Protein AF-A0A9W6A1B3-F1 (afdb_monomer)

Nearest PDB structures (foldseek):
  9ium-assembly1_A  TM=7.518E-01  e=2.712E-06  Candida albicans SC5314
  9iul-assembly1_A  TM=7.606E-01  e=5.532E-06  Candida albicans SC5314
  7p05-assembly1_A  TM=7.541E-01  e=2.302E-05  Saccharomyces cerevisiae S288C
  7p03-assembly1_A  TM=7.486E-01  e=4.124E-05  Saccharomyces cerevisiae S288C
  5el5-assembly1_6E  TM=2.542E-01  e=7.078E+00  Thermus thermophilus HB8

Structure (mmCIF, N/CA/C/O backbone):
data_AF-A0A9W6A1B3-F1
#
_entry.id   AF-A0A9W6A1B3-F1
#
loop_
_atom_site.group_PDB
_atom_site.id
_atom_site.type_symbol
_atom_site.label_atom_id
_atom_site.label_alt_id
_atom_site.label_comp_id
_atom_site.label_asym_id
_atom_site.label_entity_id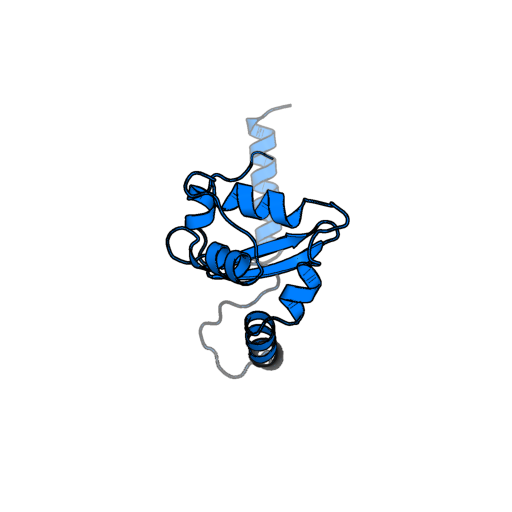
_atom_site.label_seq_id
_atom_site.pdbx_PDB_ins_code
_atom_site.Cartn_x
_atom_site.Cartn_y
_atom_site.Cartn_z
_atom_site.occupancy
_atom_site.B_iso_or_equiv
_atom_site.auth_seq_id
_atom_site.auth_comp_id
_atom_site.auth_asym_id
_atom_site.auth_atom_id
_atom_site.pdbx_PDB_model_num
ATOM 1 N N . MET A 1 1 ? -5.702 15.589 -8.070 1.00 47.34 1 MET A N 1
ATOM 2 C CA . MET A 1 1 ? -6.021 14.150 -8.147 1.00 47.34 1 MET A CA 1
ATOM 3 C C . MET A 1 1 ? -7.528 14.044 -8.264 1.00 47.34 1 MET A C 1
ATOM 5 O O . MET A 1 1 ? -8.205 14.595 -7.408 1.00 47.34 1 MET A O 1
ATOM 9 N N . HIS A 1 2 ? -8.046 13.471 -9.352 1.00 49.41 2 HIS A N 1
ATOM 10 C CA . HIS A 1 2 ? -9.473 13.148 -9.431 1.00 49.41 2 HIS A CA 1
ATOM 11 C C . HIS A 1 2 ? -9.766 12.005 -8.447 1.00 49.41 2 HIS A C 1
ATOM 13 O O . HIS A 1 2 ? -8.905 11.130 -8.315 1.00 49.41 2 HIS A O 1
ATOM 19 N N . PRO A 1 3 ? -10.924 11.993 -7.763 1.00 54.31 3 PRO A N 1
ATOM 20 C CA . PRO A 1 3 ? -11.331 10.835 -6.979 1.00 54.31 3 PRO A CA 1
ATOM 21 C C . PRO A 1 3 ? -11.322 9.603 -7.893 1.00 54.31 3 PRO A C 1
ATOM 23 O O . PRO A 1 3 ? -11.870 9.684 -8.999 1.00 54.31 3 PRO A O 1
ATOM 26 N N . PRO A 1 4 ? -10.686 8.486 -7.503 1.00 60.62 4 PRO A N 1
ATOM 27 C CA . PRO A 1 4 ? -10.873 7.246 -8.234 1.00 60.62 4 PRO A CA 1
ATOM 28 C C . PRO A 1 4 ? -12.368 6.908 -8.209 1.00 60.62 4 PRO A C 1
ATOM 30 O O . PRO A 1 4 ? -13.028 6.984 -7.171 1.00 60.62 4 PRO A O 1
ATOM 33 N N . SER A 1 5 ? -12.925 6.589 -9.374 1.00 65.56 5 SER A N 1
ATOM 34 C CA . SER A 1 5 ? -14.291 6.082 -9.455 1.00 65.56 5 SER A CA 1
ATOM 35 C C . SER A 1 5 ? -14.386 4.770 -8.671 1.00 65.56 5 SER A C 1
ATOM 37 O O . SER A 1 5 ? -13.412 4.024 -8.596 1.00 65.56 5 SER A O 1
ATOM 39 N N . GLY A 1 6 ? -15.553 4.451 -8.105 1.00 67.88 6 GLY A N 1
ATOM 40 C CA . GLY A 1 6 ? -15.751 3.183 -7.381 1.00 67.88 6 GLY A CA 1
ATOM 41 C C . GLY A 1 6 ? -15.420 1.949 -8.224 1.00 67.88 6 GLY A C 1
ATOM 42 O O . GLY A 1 6 ? -14.965 0.947 -7.699 1.00 67.88 6 GLY A O 1
ATOM 43 N N . VAL A 1 7 ? -15.535 2.069 -9.551 1.00 70.44 7 VAL A N 1
ATOM 44 C CA . VAL A 1 7 ? -15.111 1.047 -10.520 1.00 70.44 7 VAL A CA 1
ATOM 45 C C . VAL A 1 7 ? -13.607 0.774 -10.458 1.00 70.44 7 VAL A C 1
ATOM 47 O O . VAL A 1 7 ? -13.191 -0.364 -10.603 1.00 70.44 7 VAL A O 1
ATOM 50 N N . ILE A 1 8 ? -12.778 1.800 -10.244 1.00 75.75 8 ILE A N 1
ATOM 51 C CA . ILE A 1 8 ? -11.329 1.623 -10.094 1.00 75.75 8 ILE A CA 1
ATOM 52 C C . ILE A 1 8 ? -11.014 0.925 -8.771 1.00 75.75 8 ILE A C 1
ATOM 54 O O . ILE A 1 8 ? -10.103 0.108 -8.739 1.00 75.75 8 ILE A O 1
ATOM 58 N N . LEU A 1 9 ? -11.759 1.223 -7.699 1.00 74.00 9 LEU A N 1
ATOM 59 C CA . LEU A 1 9 ? -11.585 0.544 -6.414 1.00 74.00 9 LEU A CA 1
ATOM 60 C C . LEU A 1 9 ? -11.831 -0.964 -6.567 1.00 74.00 9 LEU A C 1
ATOM 62 O O . LEU A 1 9 ? -11.003 -1.751 -6.133 1.00 74.00 9 LEU A O 1
ATOM 66 N N . ASP A 1 10 ? -12.889 -1.335 -7.289 1.00 75.88 10 ASP A N 1
ATOM 67 C CA . ASP A 1 10 ? -13.277 -2.724 -7.580 1.00 75.88 10 ASP A CA 1
ATOM 68 C C . ASP A 1 10 ? -12.250 -3.514 -8.417 1.00 75.88 10 ASP A C 1
ATOM 70 O O . ASP A 1 10 ? -12.289 -4.737 -8.474 1.00 75.88 10 ASP A O 1
ATOM 74 N N . MET A 1 11 ? -11.309 -2.833 -9.077 1.00 81.12 11 MET A N 1
ATOM 75 C CA . MET A 1 11 ? -10.245 -3.496 -9.838 1.00 81.12 11 MET A CA 1
ATOM 76 C C . MET A 1 11 ? -9.059 -3.942 -8.975 1.00 81.12 11 MET A C 1
ATOM 78 O O . MET A 1 11 ? -8.169 -4.618 -9.492 1.00 81.12 11 MET A O 1
ATOM 82 N N . PHE A 1 12 ? -8.984 -3.525 -7.710 1.00 82.94 12 PHE A N 1
ATOM 83 C CA . PHE A 1 12 ? -7.879 -3.887 -6.826 1.00 82.94 12 PHE A CA 1
ATOM 84 C C . PHE A 1 12 ? -8.234 -5.099 -5.976 1.00 82.94 12 PHE A C 1
ATOM 86 O O . PHE A 1 12 ? -9.272 -5.106 -5.324 1.00 82.94 12 PHE A O 1
ATOM 93 N N . ASP A 1 13 ? -7.323 -6.069 -5.899 1.00 83.06 13 ASP A N 1
ATOM 94 C CA . ASP A 1 13 ? -7.471 -7.214 -4.995 1.00 83.06 13 ASP A CA 1
ATOM 95 C C . ASP A 1 13 ? -7.411 -6.765 -3.524 1.00 83.06 13 ASP A C 1
ATOM 97 O O . ASP A 1 13 ? -8.255 -7.136 -2.716 1.00 83.06 13 ASP A O 1
ATOM 101 N N . HIS A 1 14 ? -6.462 -5.878 -3.199 1.00 84.19 14 HIS A N 1
ATOM 102 C CA . HIS A 1 14 ? -6.273 -5.336 -1.854 1.00 84.19 14 HIS A CA 1
ATOM 103 C C . HIS A 1 14 ? -6.216 -3.810 -1.848 1.00 84.19 14 HIS A C 1
ATOM 105 O O . HIS A 1 14 ? -5.641 -3.183 -2.746 1.00 84.19 14 HIS A O 1
ATOM 111 N N . VAL A 1 15 ? -6.718 -3.209 -0.771 1.00 85.31 15 VAL A N 1
ATOM 112 C CA . VAL A 1 15 ? -6.776 -1.756 -0.588 1.00 85.31 15 VAL A CA 1
ATOM 113 C C . VAL A 1 15 ? -6.143 -1.355 0.745 1.00 85.31 15 VAL A C 1
ATOM 115 O O . VAL A 1 15 ? -6.479 -1.891 1.796 1.00 85.31 15 VAL A O 1
ATOM 118 N N . LEU A 1 16 ? -5.242 -0.363 0.703 1.00 86.88 16 LEU A N 1
ATOM 119 C CA . LEU A 1 16 ? -4.668 0.309 1.875 1.00 86.88 16 LEU A CA 1
ATOM 120 C C . LEU A 1 16 ? -5.241 1.723 1.994 1.00 86.88 16 LEU A C 1
ATOM 122 O O . LEU A 1 16 ? -4.989 2.572 1.137 1.00 86.88 16 LEU A O 1
ATOM 126 N N . LEU A 1 17 ? -5.947 1.998 3.086 1.00 84.50 17 LEU A N 1
ATOM 127 C CA . LEU A 1 17 ? -6.522 3.308 3.377 1.00 84.50 17 LEU A CA 1
ATOM 128 C C . LEU A 1 17 ? -5.735 4.001 4.484 1.00 84.50 17 LEU A C 1
ATOM 130 O O . LEU A 1 17 ? -5.518 3.444 5.563 1.00 84.50 17 LEU A O 1
ATOM 134 N N . LEU A 1 18 ? -5.330 5.241 4.213 1.00 84.50 18 LEU A N 1
ATOM 135 C CA . LEU A 1 18 ? -4.560 6.073 5.130 1.00 84.50 18 LEU A CA 1
ATOM 136 C C . LEU A 1 18 ? -5.350 7.332 5.493 1.00 84.50 18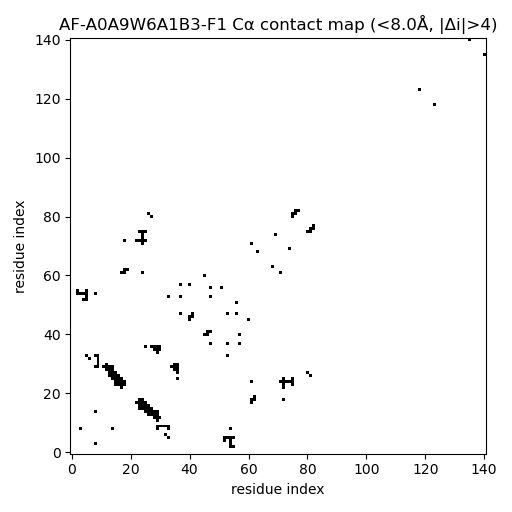 LEU A C 1
ATOM 138 O O . LEU A 1 18 ? -5.816 8.064 4.621 1.00 84.50 18 LEU A O 1
ATOM 142 N N . ALA A 1 19 ? -5.441 7.609 6.789 1.00 81.25 19 ALA A N 1
ATOM 143 C CA . ALA A 1 19 ?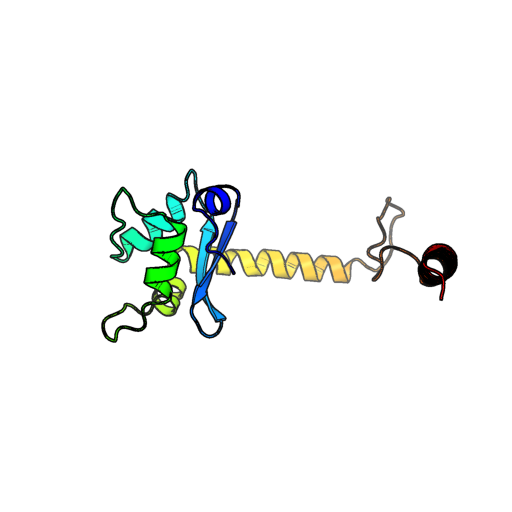 -5.886 8.889 7.312 1.00 81.25 19 ALA A CA 1
ATOM 144 C C . ALA A 1 19 ? -4.821 9.978 7.095 1.00 81.25 19 ALA A C 1
ATOM 146 O O . ALA A 1 19 ? -3.623 9.677 6.965 1.00 81.25 19 ALA A O 1
ATOM 147 N N . PRO A 1 20 ? -5.223 11.264 7.137 1.00 76.19 20 PRO A N 1
ATOM 148 C CA . PRO A 1 20 ? -4.285 12.376 7.214 1.00 76.19 20 PRO A CA 1
ATOM 149 C C . PRO A 1 20 ? -3.230 12.143 8.308 1.00 76.19 20 PRO A C 1
ATOM 151 O O . PRO A 1 20 ? -3.541 11.744 9.433 1.00 76.19 20 PRO A O 1
ATOM 154 N N . GLY A 1 21 ? -1.960 12.355 7.959 1.00 80.19 21 GLY A N 1
ATOM 155 C CA . GLY A 1 21 ? -0.823 12.024 8.826 1.00 80.19 21 GLY A CA 1
ATOM 156 C C . GLY A 1 21 ? -0.271 10.603 8.651 1.00 80.19 21 GLY A C 1
ATOM 157 O O . GLY A 1 21 ? 0.582 10.197 9.434 1.00 80.19 21 GLY A O 1
ATOM 158 N N . GLY A 1 22 ? -0.722 9.854 7.637 1.00 82.00 22 GLY A N 1
ATOM 159 C CA . GLY A 1 22 ? -0.131 8.566 7.245 1.00 82.00 22 GLY A CA 1
ATOM 160 C C . GLY A 1 22 ? -0.501 7.395 8.157 1.00 82.00 22 GLY A C 1
ATOM 161 O O . GLY A 1 22 ? 0.191 6.381 8.166 1.00 82.00 22 GLY A O 1
ATOM 162 N N . ARG A 1 23 ? -1.572 7.532 8.944 1.00 84.44 23 ARG A N 1
ATOM 163 C CA . ARG A 1 23 ? -2.048 6.482 9.853 1.00 84.44 23 ARG A CA 1
ATOM 164 C C . ARG A 1 23 ? -2.985 5.537 9.109 1.00 84.44 23 ARG A C 1
ATOM 166 O O . ARG A 1 23 ? -3.918 6.004 8.466 1.00 84.44 23 ARG A O 1
ATOM 173 N N . THR A 1 24 ? -2.756 4.232 9.207 1.00 86.62 24 THR A N 1
ATOM 174 C CA . THR A 1 24 ? -3.624 3.234 8.570 1.00 86.62 24 THR A CA 1
ATOM 175 C C . THR A 1 24 ? -5.000 3.211 9.212 1.00 86.62 24 THR A C 1
ATOM 177 O O . THR A 1 24 ? -5.109 3.196 10.435 1.00 86.62 24 THR A O 1
ATOM 180 N N . VAL A 1 25 ? -6.028 3.195 8.369 1.00 85.50 25 VAL A N 1
ATOM 181 C CA . VAL A 1 25 ? -7.435 3.061 8.761 1.00 85.50 25 VAL A CA 1
ATOM 182 C C . VAL A 1 25 ? -8.012 1.716 8.339 1.00 85.50 25 VAL A C 1
ATOM 184 O O . VAL A 1 25 ? -8.910 1.198 8.988 1.00 85.50 25 VAL A O 1
ATOM 187 N N . TYR A 1 26 ? -7.518 1.149 7.245 1.00 85.56 26 TYR A N 1
ATOM 188 C CA . TYR A 1 26 ? -7.951 -0.159 6.786 1.00 85.56 26 TYR A CA 1
ATOM 189 C C . TYR A 1 26 ? -6.904 -0.739 5.849 1.00 85.56 26 TYR A C 1
ATOM 191 O O . TYR A 1 26 ? -6.307 -0.006 5.052 1.00 85.56 26 TYR A O 1
ATOM 199 N N . PHE A 1 27 ? -6.684 -2.041 5.946 1.00 87.75 27 PHE A N 1
ATOM 200 C CA . PHE A 1 27 ? -5.909 -2.788 4.973 1.00 87.75 27 PHE A CA 1
ATOM 201 C C . PHE A 1 27 ? -6.480 -4.191 4.824 1.00 87.75 27 PHE A C 1
ATOM 203 O O . PHE A 1 27 ? -6.420 -4.979 5.764 1.00 87.75 27 PHE A O 1
ATOM 210 N N . GLY A 1 28 ? -6.996 -4.509 3.647 1.00 84.44 28 GLY A N 1
ATOM 211 C CA . GLY A 1 28 ? -7.631 -5.798 3.415 1.00 84.44 28 GLY A CA 1
ATOM 212 C C . GLY A 1 28 ? -8.064 -5.981 1.974 1.00 84.44 28 GLY A C 1
ATOM 213 O O . GLY A 1 28 ? -7.754 -5.153 1.110 1.00 84.44 28 GLY A O 1
ATOM 214 N N . ASP A 1 29 ? -8.759 -7.087 1.741 1.00 82.62 29 ASP A N 1
ATOM 215 C CA . ASP A 1 29 ? -9.393 -7.382 0.467 1.00 82.62 29 ASP A CA 1
ATOM 216 C C . ASP A 1 29 ? -10.466 -6.349 0.136 1.00 82.62 29 ASP A C 1
ATOM 218 O O . ASP A 1 29 ? -11.209 -5.877 0.997 1.00 82.62 29 ASP A O 1
ATOM 222 N N . THR A 1 30 ? -10.551 -5.979 -1.137 1.00 77.88 30 THR A N 1
ATOM 223 C CA . THR A 1 30 ? -11.613 -5.074 -1.582 1.00 77.88 30 THR A CA 1
ATOM 224 C C . THR A 1 30 ? -12.982 -5.762 -1.506 1.00 77.88 30 THR A C 1
ATOM 226 O O . THR A 1 30 ? -13.988 -5.126 -1.183 1.00 77.88 30 THR A O 1
ATOM 229 N N . GLY A 1 31 ? -13.022 -7.068 -1.777 1.00 73.62 31 GLY A N 1
ATOM 230 C CA . GLY A 1 31 ? -14.255 -7.828 -1.973 1.00 73.62 31 GLY A CA 1
ATOM 231 C C . GLY A 1 31 ? -14.962 -7.466 -3.286 1.00 73.62 31 GLY A C 1
ATOM 232 O O . GLY A 1 31 ? -14.670 -6.449 -3.920 1.00 73.62 31 GLY A O 1
ATOM 233 N N . GLU A 1 32 ? -15.917 -8.296 -3.712 1.00 71.19 32 GLU A N 1
ATOM 234 C CA . GLU A 1 32 ? -16.678 -8.053 -4.943 1.00 71.19 32 GLU A CA 1
ATOM 235 C C . GLU A 1 32 ? -17.501 -6.757 -4.808 1.00 71.19 32 GLU A C 1
ATOM 237 O O . GLU A 1 32 ? -18.336 -6.623 -3.912 1.00 71.19 32 GLU A O 1
ATOM 242 N N . LYS A 1 33 ? -17.274 -5.776 -5.689 1.00 66.75 33 LYS A N 1
ATOM 243 C CA . LYS A 1 33 ? -17.899 -4.439 -5.649 1.00 66.75 33 LYS A CA 1
ATOM 244 C C . LYS A 1 33 ? -17.573 -3.634 -4.394 1.00 66.75 33 LYS A C 1
ATOM 246 O O . LYS A 1 33 ? -18.394 -2.828 -3.950 1.00 66.75 33 LYS A O 1
ATOM 251 N N . SER A 1 34 ? -16.378 -3.816 -3.831 1.00 71.19 34 SER A N 1
ATOM 252 C CA . SER A 1 34 ? -15.948 -3.125 -2.605 1.00 71.19 34 SER A CA 1
ATOM 253 C C . SER A 1 34 ? -16.781 -3.470 -1.360 1.00 71.19 34 SER A C 1
ATOM 255 O O . SER A 1 34 ? -16.788 -2.701 -0.397 1.00 71.19 34 SER A O 1
ATOM 257 N N . SER A 1 35 ? -17.515 -4.588 -1.372 1.00 73.25 35 SER A N 1
ATOM 258 C CA . SER A 1 35 ? -18.459 -4.944 -0.306 1.00 73.25 35 SER A CA 1
ATOM 259 C C . SER A 1 35 ? -17.785 -5.137 1.046 1.00 73.25 35 SER A C 1
ATOM 261 O O . SER A 1 35 ? -18.3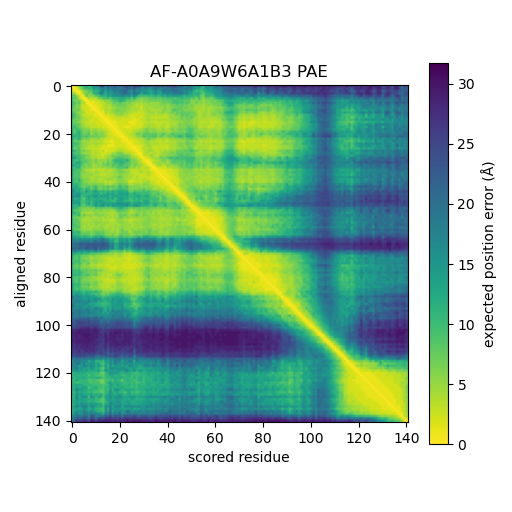41 -4.729 2.056 1.00 73.25 35 SER A O 1
ATOM 263 N N . GLU A 1 36 ? -16.589 -5.716 1.064 1.00 77.88 36 GLU A N 1
ATOM 264 C CA . GLU A 1 36 ? -15.889 -6.102 2.291 1.00 77.88 36 GLU A CA 1
ATOM 265 C C . GLU A 1 36 ? -15.321 -4.881 3.016 1.00 77.88 36 GLU A C 1
ATOM 267 O O . GLU A 1 36 ? -15.483 -4.720 4.226 1.00 77.88 36 GLU A O 1
ATOM 272 N N . VAL A 1 37 ? -14.781 -3.930 2.249 1.00 76.69 37 VAL A N 1
ATOM 273 C CA . VAL A 1 37 ? -14.384 -2.619 2.774 1.00 76.69 37 VAL A CA 1
ATOM 274 C C . VAL A 1 37 ? -15.603 -1.894 3.345 1.00 76.69 37 VAL A C 1
ATOM 276 O O . VAL A 1 37 ? -15.564 -1.397 4.469 1.00 76.69 37 VAL A O 1
ATOM 279 N N . VAL A 1 38 ? -16.703 -1.852 2.591 1.00 76.75 38 VAL A N 1
ATOM 280 C CA . VAL A 1 38 ? -17.952 -1.189 2.996 1.00 76.75 38 VAL A CA 1
ATOM 281 C C . VAL A 1 38 ? -18.547 -1.807 4.259 1.00 76.75 38 VAL A C 1
ATOM 283 O O . VAL A 1 38 ? -18.929 -1.071 5.168 1.00 76.75 38 VAL A O 1
ATOM 286 N N . GLU A 1 39 ? -18.619 -3.132 4.325 1.00 78.62 39 GLU A N 1
ATOM 287 C CA . GLU A 1 39 ? -19.138 -3.874 5.470 1.00 78.62 39 GLU A CA 1
ATOM 288 C C . GLU A 1 39 ? -18.295 -3.611 6.714 1.00 78.62 39 GLU A C 1
ATOM 290 O O . GLU A 1 39 ? -18.852 -3.309 7.768 1.00 78.62 39 GLU A O 1
ATOM 295 N N . ASN A 1 40 ? -16.966 -3.598 6.578 1.00 79.25 40 ASN A N 1
ATOM 296 C CA . ASN A 1 40 ? -16.077 -3.285 7.686 1.00 79.25 40 ASN A CA 1
ATOM 297 C C . ASN A 1 40 ? -16.348 -1.881 8.254 1.00 79.25 40 ASN A C 1
ATOM 299 O O . ASN A 1 40 ? -16.568 -1.729 9.453 1.00 79.25 40 ASN A O 1
ATOM 303 N N . PHE A 1 41 ? -16.433 -0.848 7.408 1.00 77.06 41 PHE A N 1
ATOM 304 C CA . PHE A 1 41 ? -16.810 0.496 7.873 1.00 77.06 41 PHE A CA 1
ATOM 305 C C . PHE A 1 41 ? -18.242 0.536 8.450 1.00 77.06 41 PHE A C 1
ATOM 307 O O . PHE A 1 41 ? -18.489 1.246 9.430 1.00 77.06 41 PHE A O 1
ATOM 314 N N . GLY A 1 42 ? -19.167 -0.252 7.896 1.00 73.75 42 GLY A N 1
ATOM 315 C CA . GLY A 1 42 ? -20.543 -0.405 8.376 1.00 73.75 42 GLY A CA 1
ATOM 316 C C . GLY A 1 42 ? -20.650 -1.003 9.779 1.00 73.75 42 GLY A C 1
ATOM 317 O O . GLY A 1 42 ? -21.400 -0.479 10.606 1.00 73.75 42 GLY A O 1
ATOM 318 N N . CYS A 1 43 ? -19.854 -2.028 10.088 1.00 74.12 43 CYS A N 1
ATOM 319 C CA . CYS A 1 43 ? -19.775 -2.654 11.413 1.00 74.12 43 CYS A CA 1
ATOM 320 C C . CYS A 1 43 ? -19.362 -1.663 12.510 1.00 74.12 43 CYS A C 1
ATOM 322 O O . CYS A 1 43 ? -19.819 -1.767 13.648 1.00 74.12 43 CYS A O 1
ATOM 324 N N . TYR A 1 44 ? -18.556 -0.660 12.159 1.00 70.12 44 TYR A N 1
ATOM 325 C CA . TYR A 1 44 ? -18.115 0.400 13.070 1.00 70.12 44 TYR A CA 1
ATOM 326 C C . TYR A 1 44 ? -18.989 1.666 13.011 1.00 70.12 44 TYR A C 1
ATOM 328 O O . TYR A 1 44 ? -18.611 2.712 13.539 1.00 70.12 44 TYR A O 1
ATOM 336 N N . GLY A 1 45 ? -20.184 1.575 12.412 1.00 64.00 45 GLY A N 1
ATOM 337 C CA . GLY A 1 45 ? -21.217 2.614 12.463 1.00 64.00 45 GLY A CA 1
ATOM 338 C C . GLY A 1 45 ? -21.238 3.581 11.277 1.00 64.00 45 GLY A C 1
ATOM 339 O O . G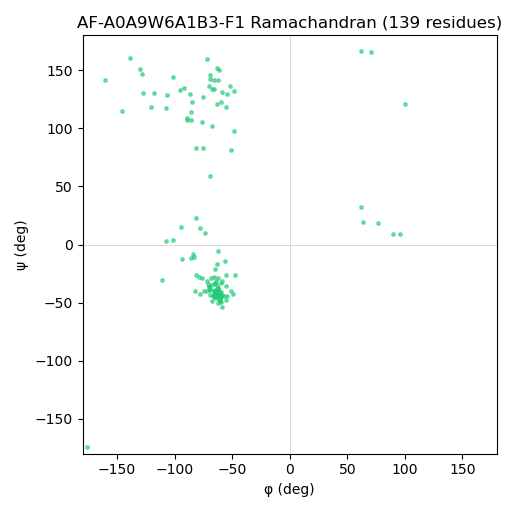LY A 1 45 ? -21.974 4.569 11.315 1.00 64.00 45 GLY A O 1
ATOM 340 N N . ALA A 1 46 ? -20.469 3.322 10.218 1.00 66.75 46 ALA A N 1
ATOM 341 C CA . ALA A 1 46 ? -20.476 4.155 9.022 1.00 66.75 46 ALA A CA 1
ATOM 342 C C . ALA A 1 46 ? -21.605 3.710 8.068 1.00 66.75 46 ALA A C 1
ATOM 344 O O . ALA A 1 46 ? -21.531 2.668 7.424 1.00 66.75 46 ALA A O 1
ATOM 345 N N . ILE A 1 47 ? -22.674 4.502 7.963 1.00 66.56 47 ILE A N 1
ATOM 346 C CA . ILE A 1 47 ? -23.826 4.168 7.111 1.00 66.56 47 ILE A CA 1
ATOM 347 C C . ILE A 1 47 ? -23.565 4.641 5.680 1.00 66.56 47 ILE A C 1
ATOM 349 O O . ILE A 1 47 ? -23.544 5.844 5.416 1.00 66.56 47 ILE A O 1
ATOM 353 N N . ILE A 1 48 ? -23.439 3.701 4.743 1.00 67.81 48 ILE A N 1
ATOM 354 C CA . ILE A 1 48 ? -23.368 4.019 3.313 1.00 67.81 48 ILE A CA 1
ATOM 355 C C . ILE A 1 48 ? -24.780 4.149 2.750 1.00 67.81 48 ILE A C 1
ATOM 357 O O . ILE A 1 48 ? -25.582 3.218 2.812 1.00 67.81 48 ILE A O 1
ATOM 361 N N . GLY A 1 49 ? -25.093 5.308 2.170 1.00 64.38 49 GLY A N 1
ATOM 362 C CA . GLY A 1 49 ? -26.292 5.463 1.351 1.00 64.38 49 GLY A CA 1
ATOM 363 C C . GLY A 1 49 ? -26.174 4.613 0.085 1.00 64.38 49 GLY A C 1
ATOM 364 O O . GLY A 1 49 ? -25.153 4.664 -0.591 1.00 64.38 49 GLY A O 1
ATOM 365 N N . SER A 1 50 ? -27.222 3.868 -0.269 1.00 64.69 50 SER A N 1
ATOM 366 C CA . SER A 1 50 ? -27.225 2.890 -1.373 1.00 64.69 50 SER A CA 1
ATOM 367 C C . SER A 1 50 ? -26.840 3.437 -2.759 1.00 64.69 50 SER A C 1
ATOM 369 O O . SER A 1 50 ? -26.573 2.657 -3.669 1.00 64.69 50 SER A O 1
ATOM 371 N N . SER A 1 51 ? -26.807 4.761 -2.935 1.00 66.00 51 SER A N 1
ATOM 372 C CA . SER A 1 51 ? -26.436 5.451 -4.176 1.00 66.00 51 SER A CA 1
ATOM 373 C C . SER A 1 51 ? -25.070 6.148 -4.129 1.00 66.00 51 SER A C 1
ATOM 375 O O . SER A 1 51 ? -24.727 6.855 -5.076 1.00 66.00 51 SER A O 1
ATOM 377 N N . ILE A 1 52 ? -24.321 6.033 -3.030 1.00 72.38 52 ILE A N 1
ATOM 378 C CA . ILE A 1 52 ? -23.036 6.718 -2.848 1.00 72.38 52 ILE A CA 1
ATOM 379 C C . ILE A 1 52 ? -21.909 5.806 -3.331 1.00 72.38 52 ILE A C 1
ATOM 381 O O . ILE A 1 52 ? -21.867 4.622 -3.007 1.00 72.38 52 ILE A O 1
ATOM 385 N N . ASN A 1 53 ? -20.977 6.371 -4.099 1.00 74.25 53 ASN A N 1
ATOM 386 C CA . ASN A 1 53 ? -19.766 5.672 -4.509 1.00 74.25 53 ASN A CA 1
ATOM 387 C C . ASN A 1 53 ? -18.963 5.246 -3.255 1.00 74.25 53 ASN A C 1
ATOM 389 O O . ASN A 1 53 ? -18.563 6.128 -2.489 1.00 74.25 53 ASN A O 1
ATOM 393 N N . PRO A 1 54 ? -18.664 3.945 -3.063 1.00 72.81 54 PRO A N 1
ATOM 394 C CA . PRO A 1 54 ? -17.891 3.452 -1.921 1.00 72.81 54 PRO A CA 1
ATOM 395 C C . PRO A 1 54 ? -16.573 4.201 -1.711 1.00 72.81 54 PRO A C 1
ATOM 397 O O . PRO A 1 54 ? -16.235 4.555 -0.585 1.00 72.81 54 PRO A O 1
ATOM 400 N N . ALA A 1 55 ? -15.864 4.526 -2.797 1.00 73.19 55 ALA A N 1
ATOM 401 C CA . ALA A 1 55 ? -14.597 5.249 -2.733 1.00 73.19 55 ALA A CA 1
ATOM 402 C C . ALA A 1 55 ? -14.763 6.675 -2.179 1.00 73.19 55 ALA A C 1
ATOM 404 O O . ALA A 1 55 ? -13.939 7.130 -1.386 1.00 73.19 55 ALA A O 1
ATOM 405 N N . GLU A 1 56 ? -15.838 7.376 -2.556 1.00 74.62 56 GLU A N 1
ATOM 406 C CA . GLU A 1 56 ? -16.136 8.708 -2.016 1.00 74.62 56 GLU A CA 1
ATOM 407 C C . GLU A 1 56 ? -16.596 8.637 -0.565 1.00 74.62 56 GLU A C 1
ATOM 409 O O . GLU A 1 56 ? -16.173 9.458 0.248 1.00 74.62 56 GLU A O 1
ATOM 414 N N . PHE A 1 57 ? -17.414 7.638 -0.224 1.00 77.00 57 PHE A N 1
ATOM 415 C CA . PHE A 1 57 ? -17.846 7.417 1.148 1.00 77.00 57 PHE A CA 1
ATOM 416 C C . PHE A 1 57 ? -16.648 7.197 2.071 1.00 77.00 57 PHE A C 1
ATOM 418 O O . PHE A 1 57 ? -16.487 7.925 3.049 1.00 77.00 57 PHE A O 1
ATOM 425 N N . ILE A 1 58 ? -15.775 6.249 1.730 1.00 75.94 58 ILE A N 1
ATOM 426 C CA . ILE A 1 58 ? -14.559 5.946 2.487 1.00 75.94 58 ILE A CA 1
ATOM 427 C C . ILE A 1 58 ? -13.715 7.210 2.651 1.00 75.94 58 ILE A C 1
ATOM 429 O O . ILE A 1 58 ? -13.305 7.541 3.763 1.00 75.94 58 ILE A O 1
ATOM 433 N N . LEU A 1 59 ? -13.492 7.952 1.561 1.00 74.50 59 LEU A N 1
ATOM 434 C CA . LEU A 1 59 ? -12.711 9.182 1.613 1.00 74.50 59 LEU A CA 1
ATOM 435 C C . LEU A 1 59 ? -13.356 10.200 2.560 1.00 74.50 59 LEU A C 1
ATOM 437 O O . LEU A 1 59 ? -12.665 10.776 3.397 1.00 74.50 59 LEU A O 1
ATOM 441 N N . SER A 1 60 ? -14.670 10.403 2.468 1.00 74.12 60 SER A N 1
ATOM 442 C CA . SER A 1 60 ? -15.400 11.353 3.312 1.00 74.12 60 SER A CA 1
ATOM 443 C C . SER A 1 60 ? -15.362 10.961 4.792 1.00 74.12 60 SER A C 1
ATOM 445 O O . SER A 1 60 ? -15.130 11.815 5.641 1.00 74.12 60 SER A O 1
ATOM 447 N N . THR A 1 61 ? -15.483 9.670 5.099 1.00 73.62 61 THR A N 1
ATOM 448 C CA . THR A 1 61 ? -15.484 9.131 6.464 1.00 73.62 61 THR A CA 1
ATOM 449 C C . THR A 1 61 ? -14.108 9.244 7.116 1.00 73.62 61 THR A C 1
ATOM 451 O O . THR A 1 61 ? -14.006 9.608 8.285 1.00 73.62 61 THR A O 1
ATOM 454 N N . VAL A 1 62 ? -13.041 8.997 6.352 1.00 71.44 62 VAL A N 1
ATOM 455 C CA . VAL A 1 62 ? -11.652 9.080 6.831 1.00 71.44 62 VAL A CA 1
ATOM 456 C C . VAL A 1 62 ? -11.134 10.522 6.896 1.00 71.44 62 VAL A C 1
ATOM 458 O O . VAL A 1 62 ? -10.256 10.828 7.704 1.00 71.44 62 VAL A O 1
ATOM 461 N N . THR A 1 63 ? -11.650 11.420 6.053 1.00 68.50 63 THR A N 1
ATOM 462 C CA . THR A 1 63 ? -11.220 12.831 6.014 1.00 68.50 63 THR A CA 1
ATOM 463 C C . THR A 1 63 ? -12.075 13.761 6.869 1.00 68.50 63 THR A C 1
ATOM 465 O O . THR A 1 63 ? -11.659 14.894 7.110 1.00 68.50 63 THR A O 1
ATOM 468 N N . SER A 1 64 ? -13.239 13.316 7.356 1.00 65.69 64 SER A N 1
ATOM 469 C CA . SER A 1 64 ? -14.083 14.121 8.239 1.00 65.69 64 SER A CA 1
ATOM 470 C C . SER A 1 64 ? -13.399 14.326 9.594 1.00 65.69 64 SER A C 1
ATOM 472 O O . SER A 1 64 ? -13.394 13.449 10.447 1.00 65.69 64 SER A O 1
ATOM 474 N N . THR A 1 65 ? -12.826 15.511 9.799 1.00 54.25 65 THR A N 1
ATOM 475 C CA . THR A 1 65 ? -12.180 15.958 11.047 1.00 54.25 65 THR A CA 1
ATOM 476 C C . THR A 1 65 ? -13.172 16.467 12.101 1.00 54.25 65 THR A C 1
ATOM 478 O O . THR A 1 65 ? -12.808 17.298 12.931 1.00 54.25 65 THR A O 1
ATOM 481 N N . ASN A 1 66 ? -14.443 16.064 12.048 1.00 52.94 66 ASN A N 1
ATOM 482 C CA . ASN A 1 66 ? -15.434 16.545 13.013 1.00 52.94 66 ASN A CA 1
ATOM 483 C C . ASN A 1 66 ? -15.149 15.949 14.399 1.00 52.94 66 ASN A C 1
ATOM 485 O O . ASN A 1 66 ? -14.913 14.759 14.514 1.00 52.94 66 ASN A O 1
ATOM 489 N N . GLU A 1 67 ? -15.215 16.747 15.465 1.00 48.94 67 GLU A N 1
ATOM 490 C CA . GLU A 1 67 ? -14.812 16.366 16.837 1.00 48.94 67 GLU A CA 1
ATOM 491 C C . GLU A 1 67 ? -15.620 15.207 17.469 1.00 48.94 67 GLU A C 1
ATOM 493 O O . GLU A 1 67 ? -15.283 14.723 18.547 1.00 48.94 67 GLU A O 1
ATOM 498 N N . SER A 1 68 ? -16.669 14.732 16.793 1.00 51.25 68 SER A N 1
ATOM 499 C CA . SER A 1 68 ? -17.462 13.542 17.130 1.00 51.25 68 SER A CA 1
ATOM 500 C C . SER A 1 68 ? -17.123 12.304 16.280 1.00 51.25 68 SER A C 1
ATOM 502 O O . SER A 1 68 ? -17.793 11.277 16.402 1.00 51.25 68 SER A O 1
ATOM 504 N N . SER A 1 69 ? -16.117 12.385 15.402 1.00 60.81 69 SER A N 1
ATOM 505 C CA . SER A 1 69 ? -15.693 11.298 14.518 1.00 60.81 69 SER A CA 1
ATOM 506 C C . SER A 1 69 ? -14.912 10.243 15.296 1.00 60.81 69 SER A C 1
ATOM 508 O O . SER A 1 69 ? -13.924 10.561 15.959 1.00 60.81 69 SER A O 1
ATOM 510 N N . LEU A 1 70 ? -15.333 8.984 15.185 1.00 66.44 70 LEU A N 1
ATOM 511 C CA . LEU A 1 70 ? -14.599 7.834 15.703 1.00 66.44 70 LEU A CA 1
ATOM 512 C C . LEU A 1 70 ? -13.134 7.846 15.211 1.00 66.44 70 LEU A C 1
ATOM 514 O O . LEU A 1 70 ? -12.872 8.106 14.036 1.00 66.44 70 LEU A O 1
ATOM 518 N N . ASP A 1 71 ? -12.174 7.554 16.099 1.00 78.25 71 ASP A N 1
ATOM 519 C CA . ASP A 1 71 ? -10.749 7.474 15.744 1.00 78.25 71 ASP A CA 1
ATOM 520 C C . ASP A 1 71 ? -10.464 6.174 14.985 1.00 78.25 71 ASP A C 1
ATOM 522 O O . ASP A 1 71 ? -10.035 5.159 15.541 1.00 78.25 71 ASP A O 1
ATOM 526 N N . TRP A 1 72 ? -10.727 6.220 13.683 1.00 79.81 72 TRP A N 1
ATOM 527 C CA . TRP A 1 72 ? -10.571 5.109 12.754 1.00 79.81 72 TRP A CA 1
ATOM 528 C C . TRP A 1 72 ? -9.214 4.385 12.832 1.00 79.81 72 TRP A C 1
ATOM 530 O O . TRP A 1 72 ? -9.214 3.156 12.834 1.00 79.81 72 TRP A O 1
ATOM 540 N N . PRO A 1 73 ? -8.059 5.073 12.957 1.00 84.19 73 PRO A N 1
ATOM 541 C CA . PRO A 1 73 ? -6.777 4.400 13.160 1.00 84.19 73 PRO A CA 1
ATOM 542 C C . PRO A 1 73 ? -6.692 3.537 14.421 1.00 84.19 73 PRO A C 1
ATOM 544 O O . PRO A 1 73 ? -5.968 2.541 14.433 1.00 84.19 73 PRO A O 1
ATOM 547 N N . THR A 1 74 ? -7.374 3.930 15.498 1.00 83.81 74 THR A N 1
ATOM 548 C CA . THR A 1 74 ? -7.391 3.154 16.744 1.00 83.81 74 THR A CA 1
ATOM 549 C C . THR A 1 74 ? -8.332 1.965 16.614 1.00 83.81 74 THR A C 1
ATOM 551 O O . THR A 1 74 ? -7.931 0.852 16.929 1.00 83.81 74 THR A O 1
ATOM 554 N N . ILE A 1 75 ? -9.511 2.164 16.020 1.00 85.62 75 ILE A N 1
ATOM 555 C CA . ILE A 1 75 ? -10.459 1.078 15.717 1.00 85.62 75 ILE A CA 1
ATOM 556 C C . ILE A 1 75 ? -9.813 0.015 14.834 1.00 85.62 75 ILE A C 1
ATOM 558 O O . ILE A 1 75 ? -9.928 -1.173 15.111 1.00 85.62 75 ILE A O 1
ATOM 562 N N . TRP A 1 76 ? -9.077 0.445 13.810 1.00 86.12 76 TRP A N 1
ATOM 563 C CA . TRP A 1 76 ? -8.320 -0.458 12.956 1.00 86.12 76 TRP A CA 1
ATOM 564 C C . TRP A 1 76 ? -7.300 -1.278 13.742 1.00 86.12 76 TRP A C 1
ATOM 566 O O . TRP A 1 76 ? -7.193 -2.479 13.534 1.00 86.12 76 TRP A O 1
ATOM 576 N N . ARG A 1 77 ? -6.560 -0.664 14.670 1.00 85.69 77 ARG A N 1
ATOM 577 C CA . ARG A 1 77 ? -5.566 -1.381 15.483 1.00 85.69 77 ARG A CA 1
ATOM 578 C C . ARG A 1 77 ? -6.205 -2.422 16.404 1.00 85.69 77 ARG A C 1
ATOM 580 O O . ARG A 1 77 ? -5.604 -3.465 16.642 1.00 85.69 77 ARG A O 1
ATOM 587 N N . ASP A 1 78 ? -7.407 -2.143 16.890 1.00 86.56 78 ASP A N 1
ATOM 588 C CA . ASP A 1 78 ? -8.148 -3.045 17.773 1.00 86.56 78 ASP A CA 1
ATOM 589 C C . ASP A 1 78 ? -8.939 -4.115 16.995 1.00 86.56 78 ASP A C 1
ATOM 591 O O . ASP A 1 78 ? -9.466 -5.055 17.593 1.00 86.56 78 ASP A O 1
ATOM 595 N N . SER A 1 79 ? -9.004 -3.995 15.666 1.00 86.44 79 SER A N 1
ATOM 596 C CA . SER A 1 79 ? -9.739 -4.907 14.791 1.00 86.44 79 SER A CA 1
ATOM 597 C C . SER A 1 79 ? -9.098 -6.307 14.722 1.00 86.44 79 SER A C 1
ATOM 599 O O . SER A 1 79 ? -7.866 -6.442 14.781 1.00 86.44 79 SER A O 1
ATOM 601 N N . PRO A 1 80 ? -9.903 -7.379 14.598 1.00 85.69 80 PRO A N 1
ATOM 602 C CA . PRO A 1 80 ? -9.383 -8.735 14.421 1.00 85.69 80 PRO A CA 1
ATOM 603 C C . PRO A 1 80 ? -8.576 -8.893 13.122 1.00 85.69 80 PRO A C 1
ATOM 605 O O . PRO A 1 80 ? -7.629 -9.683 13.080 1.00 85.69 80 PRO A O 1
ATOM 608 N N . GLU A 1 81 ? -8.887 -8.116 12.086 1.00 83.50 81 GLU A N 1
ATOM 609 C CA . GLU A 1 81 ? -8.189 -8.096 10.799 1.00 83.50 81 GLU A CA 1
ATOM 610 C C . GLU A 1 81 ? -6.736 -7.634 10.969 1.00 83.50 81 GLU A C 1
ATOM 612 O O . GLU A 1 81 ? -5.809 -8.259 10.443 1.00 83.50 81 GLU A O 1
ATOM 617 N N . TYR A 1 82 ? -6.510 -6.586 11.768 1.00 86.50 82 TYR A N 1
ATOM 618 C CA . TYR A 1 82 ? -5.160 -6.122 12.087 1.00 86.50 82 TYR A CA 1
ATOM 619 C C . TYR A 1 82 ? -4.356 -7.179 12.853 1.00 86.50 82 TYR A C 1
ATOM 621 O O . TYR A 1 82 ? -3.186 -7.410 12.537 1.00 86.50 82 TYR A O 1
ATOM 629 N N . GLN A 1 83 ? -4.981 -7.875 13.807 1.00 86.81 83 GLN A N 1
ATOM 630 C CA . GLN A 1 83 ? -4.326 -8.945 14.570 1.00 86.81 83 GLN A CA 1
ATOM 631 C C . GLN A 1 83 ? -3.948 -10.138 13.679 1.00 86.81 83 GLN A C 1
ATOM 633 O O . GLN A 1 83 ? -2.846 -10.681 13.799 1.00 86.81 83 GLN A O 1
ATOM 638 N N . ALA A 1 84 ? -4.821 -10.528 12.745 1.00 85.44 84 ALA A N 1
ATOM 639 C CA . ALA A 1 84 ? -4.535 -11.583 11.771 1.00 85.44 84 ALA A CA 1
ATOM 640 C C . ALA A 1 84 ? -3.365 -11.206 10.842 1.00 85.44 84 ALA A C 1
ATOM 642 O O . ALA A 1 84 ? -2.490 -12.031 10.540 1.00 85.44 84 ALA A O 1
ATOM 643 N N . LEU A 1 85 ? -3.301 -9.938 10.432 1.00 83.06 85 LEU A N 1
ATOM 644 C CA . LEU A 1 85 ? -2.198 -9.416 9.634 1.00 83.06 85 LEU A CA 1
ATOM 645 C C . LEU A 1 85 ? -0.880 -9.399 10.416 1.00 83.06 85 LEU A C 1
ATOM 647 O O . LEU A 1 85 ? 0.164 -9.804 9.891 1.00 83.06 85 LEU A O 1
ATOM 651 N N . GLU A 1 86 ? -0.915 -8.972 11.676 1.00 83.56 86 GLU A N 1
ATOM 652 C CA . GLU A 1 86 ? 0.257 -8.972 12.551 1.00 83.56 86 GLU A CA 1
ATOM 653 C C . GLU A 1 86 ? 0.779 -10.398 12.788 1.00 83.56 86 GLU A C 1
ATOM 655 O O . GLU A 1 86 ? 1.990 -10.623 12.724 1.00 83.56 86 GLU A O 1
ATOM 660 N N . ALA A 1 87 ? -0.113 -11.381 12.937 1.00 82.06 87 ALA A N 1
ATOM 661 C CA . ALA A 1 87 ? 0.242 -12.794 13.070 1.00 82.06 87 ALA A CA 1
ATOM 662 C C . ALA A 1 87 ? 0.894 -13.390 11.805 1.00 82.06 87 ALA A C 1
ATOM 664 O O . ALA A 1 87 ? 1.719 -14.304 11.900 1.00 82.06 87 ALA A O 1
ATOM 665 N N . THR A 1 88 ? 0.583 -12.855 10.622 1.00 75.56 88 THR A N 1
ATOM 666 C CA . THR A 1 88 ? 1.178 -13.281 9.340 1.00 75.56 88 THR A CA 1
ATOM 667 C C . THR A 1 88 ? 2.555 -12.637 9.099 1.00 75.56 88 THR A C 1
ATOM 669 O O . THR A 1 88 ? 3.438 -13.207 8.451 1.00 75.56 88 THR A O 1
ATOM 672 N N . ASN A 1 89 ? 2.797 -11.463 9.688 1.00 72.38 89 ASN A N 1
ATOM 673 C CA . ASN A 1 89 ? 4.046 -10.706 9.585 1.00 72.38 89 ASN A CA 1
ATOM 674 C C . ASN A 1 89 ? 5.337 -11.478 9.970 1.00 72.38 89 ASN A C 1
ATOM 676 O O . ASN A 1 89 ? 6.321 -11.376 9.227 1.00 72.38 89 ASN A O 1
ATOM 680 N N . PRO A 1 90 ? 5.399 -12.264 11.070 1.00 70.56 90 PRO A N 1
ATOM 681 C CA . PRO A 1 90 ? 6.602 -13.019 11.429 1.00 70.56 90 PRO A CA 1
ATOM 682 C C . PRO A 1 90 ? 6.973 -14.095 10.401 1.00 70.56 90 PRO A C 1
ATOM 684 O O . PRO A 1 90 ? 8.161 -14.347 10.204 1.00 70.56 90 PRO A O 1
ATOM 687 N N . GLN A 1 91 ? 5.995 -14.687 9.708 1.00 63.25 91 GLN A N 1
ATOM 688 C CA . GLN A 1 91 ? 6.248 -15.681 8.656 1.00 63.25 91 GLN A CA 1
ATOM 689 C C . GLN A 1 91 ? 6.903 -15.043 7.423 1.00 63.25 91 GLN A C 1
ATOM 691 O O . GLN A 1 91 ? 7.827 -15.601 6.828 1.00 63.25 91 GLN A O 1
ATOM 696 N N . LEU A 1 92 ? 6.479 -13.829 7.064 1.00 62.38 92 LEU A N 1
ATOM 697 C CA . LEU A 1 92 ? 7.086 -13.069 5.969 1.00 62.38 92 LEU A CA 1
ATOM 698 C C . LEU A 1 92 ? 8.500 -12.603 6.328 1.00 62.38 92 LEU A C 1
ATOM 700 O O . LEU A 1 92 ? 9.423 -12.750 5.524 1.00 62.38 92 LEU A O 1
ATOM 704 N N . LYS A 1 93 ? 8.699 -12.099 7.552 1.00 68.12 93 LYS A N 1
ATOM 705 C CA . LYS A 1 93 ? 10.018 -11.668 8.040 1.00 68.12 93 LYS A CA 1
ATOM 706 C C . LYS A 1 93 ? 11.030 -12.815 8.058 1.00 68.12 93 LYS A C 1
ATOM 708 O O . LYS A 1 93 ? 12.138 -12.642 7.558 1.00 68.12 93 LYS A O 1
ATOM 713 N N . SER A 1 94 ? 10.654 -13.993 8.559 1.00 66.31 94 SER A N 1
ATOM 714 C CA . SER A 1 94 ? 11.546 -15.162 8.577 1.00 66.31 94 SER A CA 1
ATOM 715 C C . SER A 1 94 ? 11.874 -15.676 7.168 1.00 66.31 94 SER A C 1
ATOM 717 O O . SER A 1 94 ? 13.007 -16.089 6.905 1.00 66.31 94 SER A O 1
ATOM 719 N N . THR A 1 95 ? 10.927 -15.583 6.230 1.00 62.00 95 THR A N 1
ATOM 720 C CA . THR A 1 95 ? 11.138 -15.921 4.812 1.00 62.00 95 THR A CA 1
ATOM 721 C C . THR A 1 95 ? 12.126 -14.963 4.137 1.00 62.00 95 THR A C 1
ATOM 723 O O . THR A 1 95 ? 12.989 -15.397 3.378 1.00 62.00 95 THR A O 1
ATOM 726 N N . ILE A 1 96 ? 12.060 -13.661 4.433 1.00 61.78 96 ILE A N 1
ATOM 727 C CA . ILE A 1 96 ? 13.011 -12.672 3.898 1.00 61.78 96 ILE A CA 1
ATOM 728 C C . ILE A 1 96 ? 14.413 -12.913 4.472 1.00 61.78 96 ILE A C 1
ATOM 730 O O . ILE A 1 96 ? 15.369 -13.038 3.708 1.00 61.78 96 ILE A O 1
ATOM 734 N N . THR A 1 97 ? 14.535 -13.074 5.793 1.00 60.38 97 THR A N 1
ATOM 735 C CA . THR A 1 97 ? 15.828 -13.332 6.447 1.00 60.38 97 THR A CA 1
ATOM 736 C C . THR A 1 97 ? 16.472 -14.634 5.961 1.00 60.38 97 THR A C 1
ATOM 738 O O . THR A 1 97 ? 17.672 -14.677 5.704 1.00 60.38 97 THR A O 1
ATOM 741 N N . SER A 1 98 ? 15.695 -15.703 5.769 1.00 57.69 98 SER A N 1
ATOM 742 C CA . SER A 1 98 ? 16.221 -16.970 5.236 1.00 57.69 98 SER A CA 1
ATOM 743 C C . SER A 1 98 ? 16.648 -16.875 3.766 1.00 57.69 98 SER A C 1
ATOM 745 O O . SER A 1 98 ? 17.586 -17.565 3.356 1.00 57.69 98 SER A O 1
ATOM 747 N N . ARG A 1 99 ? 16.031 -15.993 2.972 1.00 54.50 99 ARG A N 1
ATOM 748 C CA . ARG A 1 99 ? 16.441 -15.723 1.586 1.00 54.50 99 ARG A CA 1
ATOM 749 C C . ARG A 1 99 ? 17.769 -14.964 1.513 1.00 54.50 99 ARG A C 1
ATOM 751 O O . ARG A 1 99 ? 18.568 -15.248 0.627 1.00 54.50 99 ARG A O 1
ATOM 758 N N . GLU A 1 100 ? 18.039 -14.074 2.468 1.00 54.00 100 GLU A N 1
ATOM 759 C CA . GLU A 1 100 ? 19.329 -13.375 2.585 1.00 54.00 100 GLU A CA 1
ATOM 760 C C . GLU A 1 100 ? 20.465 -14.298 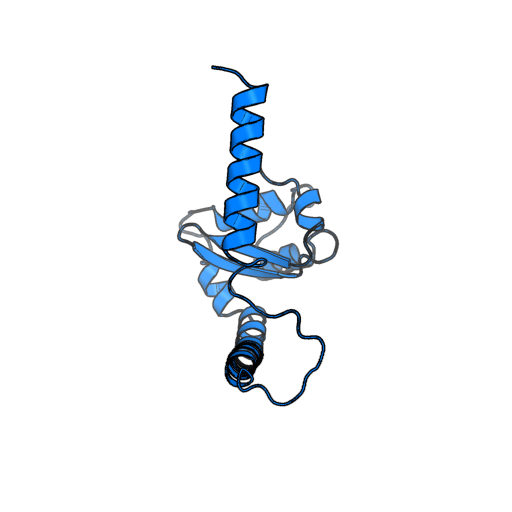3.073 1.00 54.00 100 GLU A C 1
ATOM 762 O O . GLU A 1 100 ? 21.610 -14.140 2.654 1.00 54.00 100 GLU A O 1
ATOM 767 N N . ILE A 1 101 ? 20.166 -15.306 3.903 1.00 52.75 101 ILE A N 1
ATOM 768 C CA . ILE A 1 101 ? 21.173 -16.243 4.445 1.00 52.75 101 ILE A CA 1
ATOM 769 C C . ILE A 1 101 ? 21.628 -17.294 3.412 1.00 52.75 101 ILE A C 1
ATOM 771 O O . ILE A 1 101 ? 22.779 -17.728 3.441 1.00 52.75 101 ILE A O 1
ATOM 775 N N . ASN A 1 102 ? 20.781 -17.674 2.450 1.00 47.53 102 ASN A N 1
ATOM 776 C CA . ASN A 1 102 ? 21.112 -18.680 1.426 1.00 47.53 102 ASN A CA 1
ATOM 777 C C . ASN A 1 102 ? 22.000 -18.160 0.270 1.00 47.53 102 ASN A C 1
ATOM 779 O O . ASN A 1 102 ? 22.175 -18.845 -0.735 1.00 47.53 102 ASN A O 1
ATOM 783 N N . LEU A 1 103 ? 22.622 -16.983 0.411 1.00 49.69 103 LEU A N 1
ATOM 784 C CA . LEU A 1 103 ? 23.609 -16.443 -0.538 1.00 49.69 103 LEU A CA 1
ATOM 785 C C . LEU A 1 103 ? 24.990 -17.141 -0.476 1.00 49.69 103 LEU A C 1
ATOM 787 O O . LEU A 1 103 ? 25.939 -16.674 -1.104 1.00 49.69 103 LEU A O 1
ATOM 791 N N . ILE A 1 104 ? 25.124 -18.261 0.244 1.00 46.47 104 ILE A N 1
ATOM 792 C CA . ILE A 1 104 ? 26.306 -19.136 0.190 1.00 46.47 104 ILE A CA 1
ATOM 793 C C . ILE A 1 104 ? 26.058 -20.175 -0.919 1.00 46.47 104 ILE A C 1
ATOM 795 O O . ILE A 1 104 ? 25.230 -21.069 -0.738 1.00 46.47 104 ILE A O 1
ATOM 799 N N . PRO A 1 105 ? 26.728 -20.086 -2.082 1.00 47.16 105 PRO A N 1
ATOM 800 C CA . PRO A 1 105 ? 26.342 -20.857 -3.253 1.00 47.16 105 PRO A CA 1
ATOM 801 C C . PRO A 1 105 ? 26.789 -22.312 -3.105 1.00 47.16 105 PRO A C 1
ATOM 803 O O . PRO A 1 105 ? 27.959 -22.648 -3.272 1.00 47.16 105 PRO A O 1
ATOM 806 N N . SER A 1 106 ? 25.831 -23.189 -2.832 1.00 43.09 106 SER A N 1
ATOM 807 C CA . SER A 1 106 ? 25.936 -24.616 -3.118 1.00 43.09 106 SER A CA 1
ATOM 808 C C . SER A 1 106 ? 24.786 -24.957 -4.057 1.00 43.09 106 SER A C 1
ATOM 810 O O . SER A 1 106 ? 23.637 -24.833 -3.655 1.00 43.09 106 SER A O 1
ATOM 812 N N . GLN A 1 107 ? 25.115 -25.418 -5.266 1.00 37.41 107 GLN A N 1
ATOM 813 C CA . GLN A 1 107 ? 24.239 -25.891 -6.355 1.00 37.41 107 GLN A CA 1
ATOM 814 C C . GLN A 1 107 ? 23.970 -24.880 -7.495 1.00 37.41 107 GLN A C 1
ATOM 816 O O . GLN A 1 107 ? 23.389 -23.817 -7.269 1.00 37.41 107 GLN A O 1
ATOM 821 N N . PRO A 1 108 ? 24.331 -25.225 -8.749 1.00 43.97 108 PRO A N 1
ATOM 822 C CA . PRO A 1 108 ? 23.972 -24.461 -9.933 1.00 43.97 108 PRO A CA 1
ATOM 823 C C . PRO A 1 108 ? 22.540 -24.835 -10.329 1.00 43.97 108 PRO A C 1
ATOM 825 O O . PRO A 1 108 ? 22.313 -25.700 -11.169 1.00 43.97 108 PRO A O 1
ATOM 828 N N . SER A 1 109 ? 21.559 -24.211 -9.687 1.00 38.81 109 SER A N 1
ATOM 829 C CA . SER A 1 109 ? 20.206 -24.128 -10.241 1.00 38.81 109 SER A CA 1
ATOM 830 C C . SER A 1 109 ? 20.029 -22.741 -10.843 1.00 38.81 109 SER A C 1
ATOM 832 O O . SER A 1 109 ? 20.613 -21.778 -10.338 1.00 38.81 109 SER A O 1
ATOM 834 N N . GLU A 1 110 ? 19.297 -22.678 -11.957 1.00 47.50 110 GLU A N 1
ATOM 835 C CA . GLU A 1 110 ? 18.967 -21.490 -12.752 1.00 47.50 110 GLU A CA 1
ATOM 836 C C . GLU A 1 110 ? 18.388 -20.377 -11.874 1.00 47.50 110 GLU A C 1
ATOM 838 O O . GLU A 1 110 ? 17.185 -20.173 -11.732 1.00 47.50 110 GLU A O 1
ATOM 843 N N . SER A 1 111 ? 19.287 -19.658 -11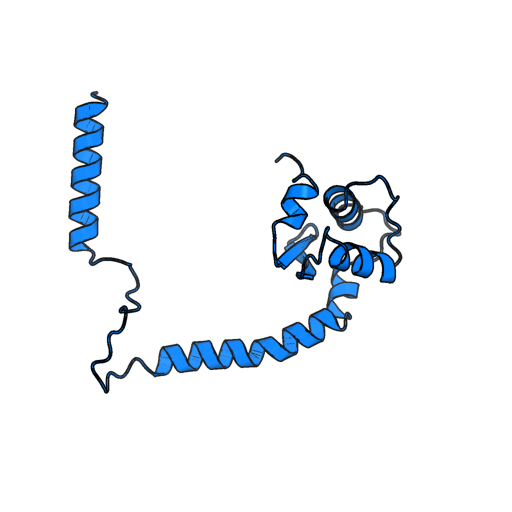.226 1.00 44.47 111 SER A N 1
ATOM 844 C CA . SER A 1 111 ? 18.985 -18.539 -10.372 1.00 44.47 111 SER A CA 1
ATOM 845 C C . SER A 1 111 ? 18.993 -17.340 -11.294 1.00 44.47 111 SER A C 1
ATOM 847 O O . SER A 1 111 ? 20.044 -16.905 -11.767 1.00 44.47 111 SER A O 1
ATOM 849 N N . PHE A 1 112 ? 17.805 -16.788 -11.552 1.00 48.53 112 PHE A N 1
ATOM 850 C CA . PHE A 1 112 ? 17.693 -15.355 -11.780 1.00 48.53 112 PHE A CA 1
ATOM 851 C C . PHE A 1 112 ? 18.466 -14.701 -10.643 1.00 48.53 112 PHE A C 1
ATOM 853 O O . PHE A 1 112 ? 17.996 -14.656 -9.505 1.00 48.53 112 PHE A O 1
ATOM 860 N N . SER A 1 113 ? 19.711 -14.327 -10.928 1.00 49.56 113 SER A N 1
ATOM 861 C CA . SER A 1 113 ? 20.580 -13.713 -9.949 1.00 49.56 113 SER A CA 1
ATOM 862 C C . SER A 1 113 ? 19.808 -12.510 -9.433 1.00 49.56 113 SER A C 1
ATOM 864 O O . SER A 1 113 ? 19.424 -11.641 -10.218 1.00 49.56 113 SER A O 1
ATOM 866 N N . GLN A 1 114 ? 19.505 -12.491 -8.135 1.00 54.22 114 GLN A N 1
ATOM 867 C CA . GLN A 1 114 ? 18.985 -11.310 -7.454 1.00 54.22 114 GLN A CA 1
ATOM 868 C C . GLN A 1 114 ? 20.116 -10.278 -7.389 1.00 54.22 114 GLN A C 1
ATOM 870 O O . GLN A 1 114 ? 20.593 -9.891 -6.326 1.00 54.22 114 GLN A O 1
ATOM 875 N N . THR A 1 115 ? 20.628 -9.871 -8.546 1.00 65.56 115 THR A N 1
ATOM 876 C CA . THR A 1 115 ? 21.556 -8.769 -8.656 1.00 65.56 115 THR A CA 1
ATOM 877 C C . THR A 1 115 ? 20.806 -7.508 -8.263 1.00 65.56 115 THR A C 1
ATOM 879 O O . THR A 1 115 ? 19.649 -7.309 -8.630 1.00 65.56 115 THR A O 1
ATOM 882 N N . ARG A 1 116 ? 21.493 -6.611 -7.545 1.00 69.50 116 ARG A N 1
ATOM 883 C CA . ARG A 1 116 ? 20.985 -5.276 -7.174 1.00 69.50 116 ARG A CA 1
ATOM 884 C C . ARG A 1 116 ? 20.364 -4.521 -8.357 1.00 69.50 116 ARG A C 1
ATOM 886 O O . ARG A 1 116 ? 19.520 -3.654 -8.164 1.00 69.50 116 ARG A O 1
ATOM 893 N N . TYR A 1 117 ? 20.801 -4.849 -9.570 1.00 78.19 117 TYR A N 1
ATOM 894 C CA . TYR A 1 117 ? 20.285 -4.318 -10.816 1.00 78.19 117 TYR A CA 1
ATOM 895 C C . TYR A 1 117 ? 19.963 -5.450 -11.789 1.00 78.19 117 TYR A C 1
ATOM 897 O O . TYR A 1 117 ? 20.637 -6.477 -11.789 1.00 78.19 117 TYR A O 1
ATOM 905 N N . ALA A 1 118 ? 18.988 -5.229 -12.671 1.00 79.88 118 ALA A N 1
ATOM 906 C CA . ALA A 1 118 ? 18.577 -6.208 -13.680 1.00 79.88 118 ALA A CA 1
ATOM 907 C C . ALA A 1 118 ? 19.670 -6.529 -14.723 1.00 79.88 118 ALA A C 1
ATOM 909 O O . ALA A 1 118 ? 19.612 -7.563 -15.378 1.00 79.88 118 ALA A O 1
ATOM 910 N N . LEU A 1 119 ? 20.658 -5.641 -14.896 1.00 83.44 119 LEU A N 1
ATOM 911 C CA . LEU A 1 119 ? 21.762 -5.771 -15.852 1.00 83.44 119 LEU A CA 1
ATOM 912 C C . LEU A 1 119 ? 23.077 -5.311 -15.215 1.00 83.44 119 LEU A C 1
ATOM 914 O O . LEU A 1 119 ? 23.074 -4.529 -14.264 1.00 83.44 119 LEU A O 1
ATOM 918 N N . SER A 1 120 ? 24.212 -5.727 -15.776 1.00 85.81 120 SER A N 1
ATOM 919 C CA . SER A 1 120 ? 25.517 -5.201 -15.363 1.00 85.81 120 SER A CA 1
ATOM 920 C C . SER A 1 120 ? 25.630 -3.699 -15.651 1.00 85.81 120 SER A C 1
ATOM 922 O O . SER A 1 120 ? 25.023 -3.180 -16.594 1.00 85.81 120 SER A O 1
ATOM 924 N N . LEU A 1 121 ? 26.444 -2.994 -14.858 1.00 88.62 121 LEU A N 1
ATOM 925 C CA . LEU A 1 121 ? 26.668 -1.553 -15.028 1.00 88.62 121 LEU A CA 1
ATOM 926 C C . LEU A 1 121 ? 27.134 -1.211 -16.444 1.00 88.62 121 LEU A C 1
ATOM 928 O O . LEU A 1 121 ? 26.725 -0.194 -16.993 1.00 88.62 121 LEU A O 1
ATOM 932 N N . TRP A 1 122 ? 27.934 -2.081 -17.070 1.00 93.12 122 TRP A N 1
ATOM 933 C CA . TRP A 1 122 ? 28.452 -1.786 -18.399 1.00 93.12 122 TRP A CA 1
ATOM 934 C C . TRP A 1 122 ? 27.366 -1.732 -19.468 1.00 93.12 122 TRP A C 1
ATOM 936 O O . TRP A 1 122 ? 27.323 -0.803 -20.276 1.00 93.12 122 TRP A O 1
ATOM 946 N N . VAL A 1 123 ? 26.459 -2.709 -19.437 1.00 91.38 123 VAL A N 1
ATOM 947 C CA . VAL A 1 123 ? 25.329 -2.769 -20.366 1.00 91.38 123 VAL A CA 1
ATOM 948 C C . VAL A 1 123 ? 24.411 -1.568 -20.155 1.00 91.38 123 VAL A C 1
ATOM 950 O O . VAL A 1 123 ? 23.974 -0.956 -21.131 1.00 91.38 123 VAL A O 1
ATOM 953 N N . GLN A 1 124 ? 24.165 -1.181 -18.900 1.00 92.81 124 GLN A N 1
ATOM 954 C CA . GLN A 1 124 ? 23.373 0.008 -18.582 1.00 92.81 124 GLN A CA 1
ATOM 955 C C . GLN A 1 124 ? 24.015 1.283 -19.144 1.00 92.81 124 GLN A C 1
ATOM 957 O O . GLN A 1 124 ? 23.336 2.039 -19.839 1.00 92.81 124 GLN A O 1
ATOM 962 N N . THR A 1 125 ? 25.319 1.493 -18.935 1.00 94.75 125 THR A N 1
ATOM 963 C CA . THR A 1 125 ? 26.026 2.685 -19.430 1.00 94.75 125 THR A CA 1
ATOM 964 C C . THR A 1 125 ? 25.989 2.777 -20.953 1.00 94.75 125 THR A C 1
ATOM 966 O O . THR A 1 125 ? 25.662 3.831 -21.491 1.00 94.75 125 THR A O 1
ATOM 969 N N . ILE A 1 126 ? 26.256 1.681 -21.672 1.00 95.50 126 ILE A N 1
ATOM 970 C CA . ILE A 1 126 ? 26.197 1.679 -23.144 1.00 95.50 126 ILE A CA 1
ATOM 971 C C . ILE A 1 126 ? 24.771 1.970 -23.627 1.00 95.50 126 ILE A C 1
ATOM 973 O O . ILE A 1 126 ? 24.576 2.770 -24.544 1.00 95.50 126 ILE A O 1
ATOM 977 N N . THR A 1 127 ? 23.767 1.359 -22.994 1.00 94.44 127 THR A N 1
ATOM 978 C CA . THR A 1 127 ? 22.357 1.531 -23.368 1.00 94.44 127 THR A CA 1
ATOM 979 C C . THR A 1 127 ? 21.896 2.973 -23.168 1.00 94.44 127 THR A C 1
ATOM 981 O O . THR A 1 127 ? 21.285 3.550 -24.070 1.00 94.44 127 THR A O 1
ATOM 984 N N . VAL A 1 128 ? 22.224 3.585 -22.025 1.00 94.75 128 VAL A N 1
ATOM 985 C CA . VAL A 1 128 ? 21.876 4.984 -21.738 1.00 94.75 128 VAL A CA 1
ATOM 986 C C . VAL A 1 128 ? 22.610 5.934 -22.681 1.00 94.75 128 VAL A C 1
ATOM 988 O O . VAL A 1 128 ? 21.964 6.813 -23.249 1.00 94.75 128 VAL A O 1
ATOM 991 N N . THR A 1 129 ? 23.908 5.731 -22.926 1.00 95.69 129 THR A N 1
ATOM 992 C CA . THR A 1 129 ? 24.684 6.565 -23.859 1.00 95.69 129 THR A CA 1
ATOM 993 C C . THR A 1 129 ? 24.123 6.487 -25.275 1.00 95.69 129 THR A C 1
ATOM 995 O O . THR A 1 129 ? 23.903 7.521 -25.902 1.00 95.69 129 THR A O 1
ATOM 998 N N . LYS A 1 130 ? 23.805 5.282 -25.766 1.00 94.94 130 LYS A N 1
ATOM 999 C CA . LYS A 1 130 ? 23.178 5.095 -27.082 1.00 94.94 130 LYS A CA 1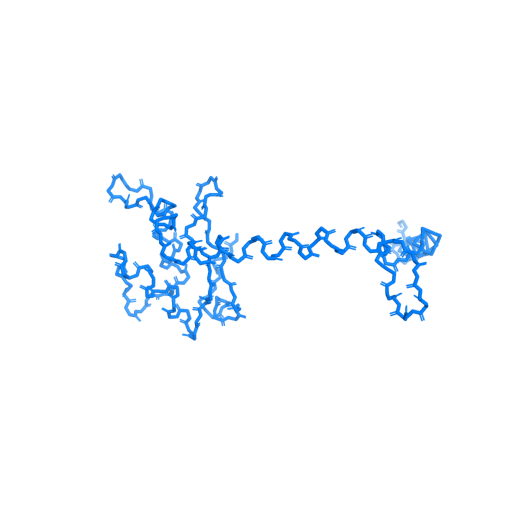
ATOM 1000 C C . LYS A 1 130 ? 21.813 5.781 -27.157 1.00 94.94 130 LYS A C 1
ATOM 1002 O O . LYS A 1 130 ? 21.547 6.483 -28.127 1.00 94.94 130 LYS A O 1
ATOM 1007 N N . ARG A 1 131 ? 20.955 5.606 -26.142 1.00 93.75 131 ARG A N 1
ATOM 1008 C CA . ARG A 1 131 ? 19.630 6.251 -26.090 1.00 93.75 131 ARG A CA 1
ATOM 1009 C C . ARG A 1 131 ? 19.755 7.772 -26.105 1.00 93.75 131 ARG A C 1
ATOM 1011 O O . ARG A 1 131 ? 19.025 8.427 -26.840 1.00 93.75 131 ARG A O 1
ATOM 1018 N N . ASN A 1 132 ? 20.690 8.315 -25.326 1.00 93.56 132 ASN A N 1
ATOM 1019 C CA . ASN A 1 132 ? 20.941 9.749 -25.269 1.00 93.56 132 ASN A CA 1
ATOM 1020 C C . ASN A 1 132 ? 21.429 10.283 -26.620 1.00 93.56 132 ASN A C 1
ATOM 1022 O O . ASN A 1 132 ? 20.910 11.279 -27.106 1.00 93.56 132 ASN A O 1
ATOM 1026 N N . TRP A 1 133 ? 22.358 9.577 -27.269 1.00 93.25 133 TRP A N 1
ATOM 1027 C CA . TRP A 1 133 ? 22.869 9.964 -28.585 1.00 93.25 133 TRP A CA 1
ATOM 1028 C C . TRP A 1 133 ? 21.778 9.977 -29.659 1.00 93.25 133 TRP A C 1
ATOM 1030 O O . TRP A 1 133 ? 21.721 10.891 -30.474 1.00 93.25 133 TRP A O 1
ATOM 1040 N N . VAL A 1 134 ? 20.876 8.990 -29.637 1.00 92.00 134 VAL A N 1
ATO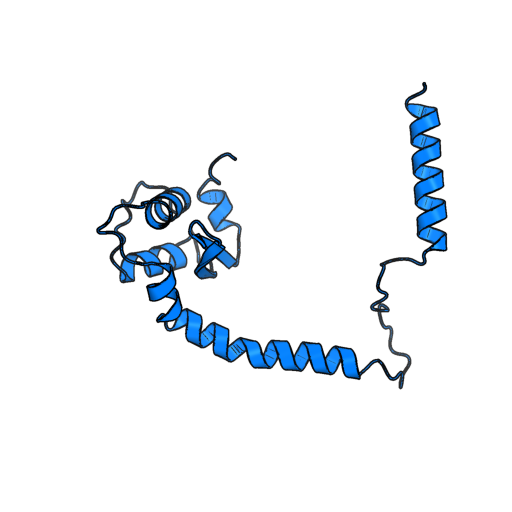M 1041 C CA . VAL A 1 134 ? 19.711 8.954 -30.533 1.00 92.00 134 VAL A CA 1
ATOM 1042 C C . VAL A 1 134 ? 18.753 10.113 -30.253 1.00 92.00 134 VAL A C 1
ATOM 1044 O O . VAL A 1 134 ? 18.248 10.700 -31.204 1.00 92.00 134 VAL A O 1
ATOM 1047 N N . SER A 1 135 ? 18.518 10.465 -28.982 1.00 91.12 135 SER A N 1
ATOM 1048 C CA . SER A 1 135 ? 17.686 11.626 -28.628 1.00 91.12 135 SER A CA 1
ATOM 1049 C C . SER A 1 135 ? 18.297 12.919 -29.159 1.00 91.12 135 SER A C 1
ATOM 1051 O O . SER A 1 135 ? 17.627 13.646 -29.876 1.00 91.12 135 SER A O 1
ATOM 1053 N N . VAL A 1 136 ? 19.589 13.156 -28.903 1.00 93.00 136 VAL A N 1
ATOM 1054 C CA . VAL A 1 136 ? 20.309 14.350 -29.383 1.00 93.00 136 VAL A CA 1
ATOM 1055 C C . VAL A 1 136 ? 20.292 14.436 -30.909 1.00 93.00 136 VAL A C 1
ATOM 1057 O O . VAL A 1 136 ? 20.100 15.508 -31.471 1.00 93.00 136 VAL A O 1
ATOM 1060 N N . TRP A 1 137 ? 20.473 13.308 -31.595 1.00 91.00 137 TRP A N 1
ATOM 1061 C CA . TRP A 1 137 ? 20.465 13.284 -33.054 1.00 91.00 137 TRP A CA 1
ATOM 1062 C C . TRP A 1 137 ? 19.072 13.527 -33.654 1.00 91.00 137 TRP A C 1
ATOM 1064 O O . TRP A 1 137 ? 18.967 14.166 -34.697 1.00 91.00 137 TRP A O 1
ATOM 1074 N N . ARG A 1 138 ? 18.008 13.021 -33.017 1.00 90.00 138 ARG A N 1
ATOM 1075 C CA . ARG A 1 138 ? 16.631 13.140 -33.522 1.00 90.00 138 ARG A CA 1
ATOM 1076 C C . ARG A 1 138 ? 15.983 14.477 -33.182 1.00 90.00 138 ARG A C 1
ATOM 1078 O O . ARG A 1 138 ? 15.253 15.008 -34.012 1.00 90.00 138 ARG A O 1
ATOM 1085 N N . ASP A 1 139 ? 16.217 14.972 -31.975 1.00 83.75 139 ASP A N 1
ATOM 1086 C CA . ASP A 1 139 ? 15.558 16.179 -31.482 1.00 83.75 139 ASP A CA 1
ATOM 1087 C C . ASP A 1 139 ? 16.316 17.447 -31.910 1.00 83.75 139 ASP A C 1
ATOM 1089 O O . ASP A 1 139 ? 15.753 18.534 -31.834 1.00 83.75 139 ASP A O 1
ATOM 1093 N N . GLY A 1 140 ? 17.543 17.297 -32.438 1.00 71.38 140 GLY A N 1
ATOM 1094 C CA . GLY A 1 140 ? 18.404 18.410 -32.833 1.00 71.38 140 GLY A CA 1
ATOM 1095 C C . GLY A 1 140 ? 18.768 19.292 -31.635 1.00 71.38 140 GLY A C 1
ATOM 1096 O O . GLY A 1 140 ? 18.190 19.188 -30.557 1.00 71.38 140 GLY A O 1
ATOM 1097 N N . MET A 1 141 ? 19.759 20.163 -31.790 1.00 53.53 141 MET A N 1
ATOM 1098 C CA . MET A 1 141 ? 19.694 21.419 -31.035 1.00 53.53 141 MET A CA 1
ATOM 1099 C C . MET A 1 141 ? 18.652 22.322 -31.685 1.00 53.53 141 MET A C 1
ATOM 1101 O O . MET A 1 141 ? 18.565 22.272 -32.935 1.00 53.53 141 MET A O 1
#

Radius of gyration: 23.42 Å; Cα contacts (8 Å, |Δi|>4): 99; chains: 1; bounding box: 56×47×51 Å

Sequence (141 aa):
MHPPSGVILDMFDHVLLLAPGGRTVYFGDTGEKSSEVVENFGCYGAIIGSSINPAEFILSTVTSTNESSLDWPTIWRDSPEYQALEATNPQLKSTITSREINLIPSQPSESFSQTRYALSLWVQTITVTKRNWVSVWRDGM

Solvent-accessible surface area (backbone atoms only — not comparable to full-atom values): 8658 Å² total; per-residue (Å²): 131,78,80,68,52,43,71,60,54,46,72,38,70,61,47,79,41,64,30,90,89,76,40,56,42,46,75,47,56,19,48,81,83,35,45,48,50,52,47,57,46,36,76,76,70,46,82,78,58,98,86,57,48,63,48,56,51,53,50,50,66,57,64,51,81,53,98,85,54,78,63,46,47,56,54,32,64,72,30,69,67,43,52,54,50,56,67,48,45,61,62,54,51,53,51,52,54,52,59,65,66,62,74,65,89,77,78,97,62,98,62,80,72,87,52,99,49,98,62,57,71,66,60,50,53,54,52,52,51,52,53,52,51,51,48,53,67,71,70,49,132

Foldseek 3Di:
DPQPFLVVLQVDQWDWDAAPVRQTLDIDGCPHSSVVVVVVVVVVPQDDDPPDRPSVSSVCLRHPPPPPRDPSSVVRCVDVVVVVVVVCVVVVVVVVVVVVVCVPDDDPDPDCPPPPDNDDPVVVVVVVVVVVVVCCVVVDD

InterPro domains:
  IPR043926 ABC transporter family G domain [PF19055] (2-63)

Mean predicted aligned error: 13.34 Å

Organism: Aspergillus niger (NCBI:txid5061)

Secondary structure (DSSP, 8-state):
-PPPPHHHHTT-SEEEEEETTTEEEEEEE--GGGHHHHHHHHHTT----TTS-HHHHHHHHHH---TTS--HHHHHHHSHHHHHHHHHHHHHHHHHHHHHHTTS--S--------SSSS-HHHHHHHHHHHHHHHHHHH--

pLDDT: mean 73.4, std 14.33, range [37.41, 95.69]